Protein AF-A0A9X4R100-F1 (afdb_monomer_lite)

Secondary structure (DSSP, 8-state):
-HHHHHHHHHHHHHHHHHT-SSHHHHHHHHHHHHHHHHHHHHTTS-------------GGG-----------------------HHHHHHTTPPPSS-PPP-------TTTT--B-TTS-BTTS-S---

Sequence (129 aa):
MEKDKVIQLIEQELVAADEANNNAEFEKHIYAIHTLTSLVTGSTSQHKSYKDNTYNVSSSFQTSTIVSNGTSKPQSASKKPAVSEEEIRAMGGKTSQPAPQNSVSDTSLTANKLVTDDEIGNGDSIFDF

Structure (mmCIF, N/CA/C/O backbone):
data_AF-A0A9X4R100-F1
#
_entry.id   AF-A0A9X4R100-F1
#
loop_
_atom_site.group_PDB
_atom_site.id
_atom_site.type_symbol
_atom_site.label_atom_id
_atom_site.label_alt_id
_atom_site.label_comp_id
_atom_site.label_asym_id
_atom_site.label_entity_id
_atom_site.label_seq_id
_atom_site.pdbx_PDB_ins_code
_atom_site.Cartn_x
_atom_site.Cartn_y
_atom_site.Cartn_z
_atom_site.occupancy
_atom_site.B_iso_or_equiv
_atom_site.auth_seq_id
_atom_site.auth_comp_id
_atom_site.auth_asym_id
_atom_site.auth_atom_id
_atom_site.pdbx_PDB_model_num
ATOM 1 N N . MET A 1 1 ? -22.492 -8.610 -0.591 1.00 54.56 1 MET A N 1
ATOM 2 C CA . MET A 1 1 ? -22.175 -7.444 -1.444 1.00 54.56 1 MET A CA 1
ATOM 3 C C . MET A 1 1 ? -20.712 -7.036 -1.329 1.00 54.56 1 MET A C 1
ATOM 5 O O . MET A 1 1 ? -20.010 -7.181 -2.315 1.00 54.56 1 MET A O 1
ATOM 9 N N . GLU A 1 2 ? -20.199 -6.586 -0.177 1.00 79.19 2 GLU A N 1
ATOM 10 C CA . GLU A 1 2 ? -18.775 -6.185 -0.099 1.00 79.19 2 GLU A CA 1
ATOM 11 C C . GLU A 1 2 ? -17.796 -7.366 -0.183 1.00 79.19 2 GLU A C 1
ATOM 13 O O . GLU A 1 2 ? -16.796 -7.285 -0.889 1.00 79.19 2 GLU A O 1
ATOM 18 N N . LYS A 1 3 ? -18.115 -8.497 0.462 1.00 84.00 3 LYS A N 1
ATOM 19 C CA . LYS A 1 3 ? -17.277 -9.710 0.415 1.00 84.00 3 LYS A CA 1
ATOM 20 C C . LYS A 1 3 ? -17.144 -10.280 -0.998 1.00 84.00 3 LYS A C 1
ATOM 22 O O . LYS A 1 3 ? -16.045 -10.635 -1.397 1.00 84.00 3 LYS A O 1
ATOM 27 N N . ASP A 1 4 ? -18.237 -10.297 -1.758 1.00 87.88 4 ASP A N 1
ATOM 28 C CA . ASP A 1 4 ? -18.260 -10.815 -3.133 1.00 87.88 4 ASP A CA 1
ATOM 29 C C . ASP A 1 4 ? -17.363 -9.979 -4.057 1.00 87.88 4 ASP A C 1
ATOM 31 O O . ASP A 1 4 ? -16.653 -10.519 -4.899 1.00 87.88 4 ASP A O 1
ATOM 35 N N . LYS A 1 5 ? -17.323 -8.658 -3.841 1.00 91.38 5 LYS A N 1
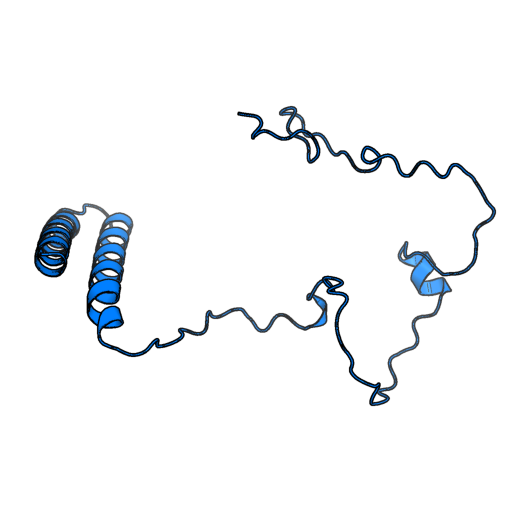ATOM 36 C CA . LYS A 1 5 ? -16.430 -7.750 -4.569 1.00 91.38 5 LYS A CA 1
ATOM 37 C C . LYS A 1 5 ? -14.958 -7.972 -4.212 1.00 91.38 5 LYS A C 1
ATOM 39 O O . LYS A 1 5 ? -14.109 -7.918 -5.093 1.00 91.38 5 LYS A O 1
ATOM 44 N N . VAL A 1 6 ? -14.642 -8.226 -2.939 1.00 90.88 6 VAL A N 1
ATOM 45 C CA . VAL A 1 6 ? -13.257 -8.530 -2.539 1.00 90.88 6 VAL A CA 1
ATOM 46 C C . VAL A 1 6 ? -12.802 -9.878 -3.096 1.00 90.88 6 VAL A C 1
ATOM 48 O O . VAL A 1 6 ? -11.665 -9.986 -3.537 1.00 90.88 6 VAL A O 1
ATOM 51 N N . ILE A 1 7 ? -13.685 -10.879 -3.137 1.00 93.00 7 ILE A N 1
ATOM 52 C CA . ILE A 1 7 ? -13.379 -12.177 -3.752 1.00 93.00 7 ILE A CA 1
ATOM 53 C C . ILE A 1 7 ? -13.027 -11.997 -5.234 1.00 93.00 7 ILE A C 1
ATOM 55 O O . ILE A 1 7 ? -11.978 -12.471 -5.652 1.00 93.00 7 ILE A O 1
ATOM 59 N N . GLN A 1 8 ? -13.820 -11.231 -5.992 1.00 95.12 8 GLN A N 1
ATOM 60 C CA . GLN A 1 8 ? -13.523 -10.938 -7.404 1.00 95.12 8 GLN A CA 1
ATOM 61 C C . GLN A 1 8 ? -12.163 -10.249 -7.597 1.00 95.12 8 GLN A C 1
ATOM 63 O O . GLN A 1 8 ? -11.426 -10.578 -8.522 1.00 95.12 8 GLN A O 1
ATOM 68 N N . LEU A 1 9 ? -11.807 -9.307 -6.717 1.00 94.75 9 LEU A N 1
ATOM 69 C CA . LEU A 1 9 ? -10.499 -8.643 -6.765 1.00 94.75 9 LEU A CA 1
ATOM 70 C C . LEU A 1 9 ? -9.349 -9.611 -6.459 1.00 94.75 9 LEU A C 1
ATOM 72 O O . LEU A 1 9 ? -8.306 -9.537 -7.097 1.00 94.75 9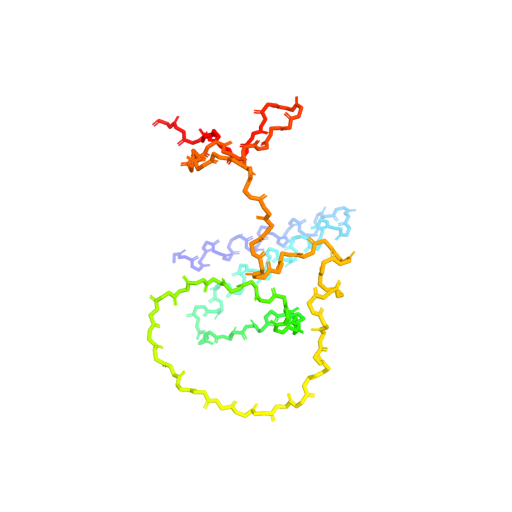 LEU A O 1
ATOM 76 N N . ILE A 1 10 ? -9.537 -10.528 -5.506 1.00 95.12 10 ILE A N 1
ATOM 77 C CA . ILE A 1 10 ? -8.540 -11.560 -5.197 1.00 95.12 10 ILE A CA 1
ATOM 78 C C . ILE A 1 10 ? -8.370 -12.516 -6.383 1.00 95.12 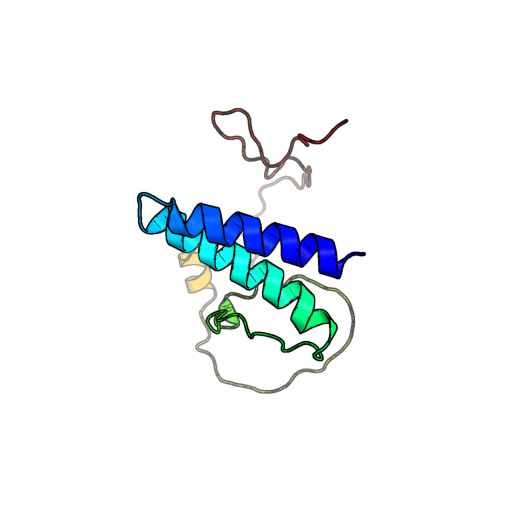10 ILE A C 1
ATOM 80 O O . ILE A 1 10 ? -7.241 -12.852 -6.721 1.00 95.12 10 ILE A O 1
ATOM 84 N N . GLU A 1 11 ? -9.456 -12.930 -7.038 1.00 95.81 11 GLU A N 1
ATOM 85 C CA . GLU A 1 11 ? -9.394 -13.772 -8.240 1.00 95.81 11 GLU A CA 1
ATOM 86 C C . GLU A 1 11 ? -8.629 -13.082 -9.374 1.00 95.81 11 GLU A C 1
ATOM 88 O O . GLU A 1 11 ? -7.757 -13.695 -9.986 1.00 95.81 11 GLU A O 1
ATOM 93 N N . GLN A 1 12 ? -8.901 -11.796 -9.612 1.00 96.75 12 GLN A N 1
ATOM 94 C CA . GLN A 1 12 ? -8.179 -11.013 -10.612 1.00 96.75 12 GLN A CA 1
ATOM 95 C C . GLN A 1 12 ? -6.680 -10.933 -10.296 1.00 96.75 12 GLN A C 1
ATOM 97 O O . GLN A 1 12 ? -5.860 -11.145 -11.187 1.00 96.75 12 GLN A O 1
ATOM 102 N N . GLU A 1 13 ? -6.314 -10.651 -9.043 1.00 95.56 13 GLU A N 1
ATOM 103 C CA . GLU A 1 13 ? -4.899 -10.553 -8.677 1.00 95.56 13 GLU A CA 1
ATOM 104 C C . GLU A 1 13 ? -4.180 -11.901 -8.673 1.00 95.56 13 GLU A C 1
ATOM 106 O O . GLU A 1 13 ? -2.978 -11.945 -8.918 1.00 95.56 13 GLU A O 1
ATOM 111 N N . LEU A 1 14 ? -4.889 -13.010 -8.450 1.00 96.62 14 LEU A N 1
ATOM 112 C CA . LEU A 1 14 ? -4.318 -14.349 -8.610 1.00 96.62 14 LEU A CA 1
ATOM 113 C C . LEU A 1 14 ? -3.959 -14.641 -10.069 1.00 96.62 14 LEU A C 1
ATOM 115 O O . LEU A 1 14 ? -2.893 -15.192 -10.322 1.00 96.62 14 LEU A O 1
ATOM 119 N N . VAL A 1 15 ? -4.813 -14.245 -11.016 1.00 97.44 15 VAL A N 1
ATOM 120 C CA . VAL A 1 15 ? -4.510 -14.367 -12.451 1.00 97.44 15 VAL A CA 1
ATOM 121 C C . VAL A 1 15 ? -3.327 -13.472 -12.825 1.00 97.44 15 VAL A C 1
ATOM 123 O O . VAL A 1 15 ? -2.391 -13.935 -13.465 1.00 97.44 15 VAL A O 1
ATOM 126 N N . ALA A 1 16 ? -3.314 -12.218 -12.363 1.00 95.88 16 ALA A N 1
ATOM 127 C CA . ALA A 1 16 ? -2.212 -11.295 -12.638 1.00 95.88 16 ALA A CA 1
ATOM 128 C C . ALA A 1 16 ? -0.874 -11.766 -12.035 1.00 95.88 16 ALA A C 1
ATOM 130 O O . ALA A 1 16 ? 0.174 -11.613 -12.659 1.00 95.88 16 ALA A O 1
ATOM 131 N N . ALA A 1 17 ? -0.901 -12.382 -10.848 1.00 94.94 17 ALA A N 1
ATOM 132 C CA . ALA A 1 17 ? 0.280 -12.991 -10.244 1.00 94.94 17 ALA A CA 1
ATOM 133 C C . ALA A 1 17 ? 0.817 -14.171 -11.072 1.00 94.94 17 ALA A C 1
ATOM 135 O O . ALA A 1 17 ? 2.031 -14.323 -11.173 1.00 94.94 17 ALA A O 1
ATOM 136 N N . ASP A 1 18 ? -0.061 -14.989 -11.660 1.00 95.00 18 ASP A N 1
ATOM 137 C CA . ASP A 1 18 ? 0.329 -16.115 -12.524 1.00 95.00 18 ASP A CA 1
ATOM 138 C C . ASP A 1 18 ? 0.946 -15.635 -13.850 1.00 95.00 18 ASP A C 1
ATOM 140 O O . ASP A 1 18 ? 1.903 -16.215 -14.356 1.00 95.00 18 ASP A O 1
ATOM 144 N N . GLU A 1 19 ? 0.450 -14.515 -14.380 1.00 95.75 19 GLU A N 1
ATOM 145 C CA . GLU A 1 19 ? 0.961 -13.879 -15.600 1.00 95.75 19 GLU A CA 1
ATOM 146 C C . GLU A 1 19 ? 2.219 -13.016 -15.374 1.00 95.75 19 GLU A C 1
ATOM 148 O O . GLU A 1 19 ? 2.819 -12.518 -16.335 1.00 95.75 19 GLU A O 1
ATOM 153 N N . ALA A 1 20 ? 2.639 -12.816 -14.121 1.00 95.56 20 ALA A N 1
ATOM 154 C CA . ALA A 1 20 ? 3.753 -11.939 -13.787 1.00 95.56 20 ALA A CA 1
ATOM 155 C C . ALA A 1 20 ? 5.077 -12.463 -14.370 1.00 95.56 20 ALA A C 1
ATOM 157 O O . ALA A 1 20 ? 5.536 -13.568 -14.086 1.00 95.56 20 ALA A O 1
ATOM 158 N N . ASN A 1 21 ? 5.752 -11.616 -15.149 1.00 94.12 21 ASN A N 1
ATOM 159 C CA . ASN A 1 21 ? 6.991 -11.989 -15.841 1.00 94.12 21 ASN A CA 1
ATOM 160 C C . ASN A 1 21 ? 8.254 -11.764 -14.995 1.00 94.12 21 ASN A C 1
ATOM 162 O O . ASN A 1 21 ? 9.355 -12.144 -15.395 1.00 94.12 21 ASN A O 1
ATOM 166 N N . ASN A 1 22 ? 8.122 -11.093 -13.847 1.00 96.12 22 ASN A N 1
ATOM 167 C CA . ASN A 1 22 ? 9.235 -10.771 -12.965 1.00 96.12 22 ASN A CA 1
ATOM 168 C C . ASN A 1 22 ? 8.851 -10.941 -11.489 1.00 96.12 22 ASN A C 1
ATOM 170 O O . ASN A 1 22 ? 7.693 -10.788 -11.102 1.00 96.12 22 ASN A O 1
ATOM 174 N N . ASN A 1 23 ? 9.855 -11.223 -10.655 1.00 95.06 23 ASN A N 1
ATOM 175 C CA . ASN A 1 23 ? 9.641 -11.511 -9.238 1.00 95.06 23 ASN A CA 1
ATOM 176 C C . ASN A 1 23 ? 9.087 -10.308 -8.451 1.00 95.06 23 ASN A C 1
ATOM 178 O O . ASN A 1 23 ? 8.303 -10.495 -7.530 1.00 95.06 23 ASN A O 1
ATOM 182 N N . ALA A 1 24 ? 9.454 -9.076 -8.815 1.00 96.50 24 ALA A N 1
ATOM 183 C CA . ALA A 1 24 ? 8.989 -7.882 -8.107 1.00 96.50 24 ALA A CA 1
ATOM 184 C C . ALA A 1 24 ? 7.488 -7.618 -8.333 1.00 96.50 24 ALA A C 1
ATOM 186 O O . ALA A 1 24 ? 6.768 -7.217 -7.422 1.00 96.50 24 ALA A O 1
ATOM 187 N N . GLU A 1 25 ? 7.006 -7.864 -9.548 1.00 94.81 25 GLU A N 1
ATOM 188 C CA . GLU A 1 25 ? 5.597 -7.772 -9.918 1.00 94.81 25 GLU A CA 1
ATOM 189 C C . GLU A 1 25 ? 4.791 -8.889 -9.256 1.00 94.81 25 GLU A C 1
ATOM 191 O O . GLU A 1 25 ? 3.780 -8.606 -8.616 1.00 94.81 25 GLU A O 1
ATOM 196 N N . PHE A 1 26 ? 5.301 -10.125 -9.272 1.00 97.38 26 PHE A N 1
ATOM 197 C CA . PHE A 1 26 ? 4.714 -11.232 -8.516 1.00 97.38 26 PHE A CA 1
ATOM 198 C C . PHE A 1 26 ? 4.566 -10.897 -7.019 1.00 97.38 26 PHE A C 1
ATOM 200 O O . PHE A 1 26 ? 3.478 -11.021 -6.459 1.00 97.38 26 PHE A O 1
ATOM 207 N N . GLU A 1 27 ? 5.625 -10.399 -6.370 1.00 97.31 27 GLU A N 1
ATOM 208 C CA . GLU A 1 27 ? 5.589 -9.991 -4.958 1.00 97.31 27 GLU A CA 1
ATOM 209 C C . GLU A 1 27 ? 4.562 -8.882 -4.695 1.00 97.31 27 GLU A C 1
ATOM 211 O O . GLU A 1 27 ? 3.850 -8.920 -3.687 1.00 97.31 27 GLU A O 1
ATOM 216 N N . LYS A 1 28 ? 4.434 -7.920 -5.618 1.00 97.44 28 LYS A N 1
ATOM 217 C CA . LYS A 1 28 ? 3.422 -6.862 -5.541 1.00 97.44 28 LYS A CA 1
ATOM 218 C C . LYS A 1 28 ? 2.003 -7.440 -5.579 1.00 97.44 28 LYS A C 1
ATOM 220 O O . LYS A 1 28 ? 1.180 -7.046 -4.750 1.00 97.44 28 LYS A O 1
ATOM 225 N N . HIS A 1 29 ? 1.722 -8.379 -6.484 1.00 97.88 29 HIS A N 1
ATOM 226 C CA . HIS A 1 29 ? 0.413 -9.035 -6.567 1.00 97.88 29 HIS A CA 1
ATOM 227 C C . HIS A 1 29 ? 0.119 -9.874 -5.313 1.00 97.88 29 HIS A C 1
ATOM 229 O O . HIS A 1 29 ? -0.958 -9.760 -4.725 1.00 97.88 29 HIS A O 1
ATOM 235 N N . ILE A 1 30 ? 1.102 -10.626 -4.806 1.00 97.38 30 ILE A N 1
ATOM 236 C CA . ILE A 1 30 ? 0.970 -11.381 -3.549 1.00 97.38 30 ILE A CA 1
ATOM 237 C C . ILE A 1 30 ? 0.683 -10.459 -2.356 1.00 97.38 30 ILE A C 1
ATOM 239 O O . ILE A 1 30 ? -0.172 -10.770 -1.521 1.00 97.38 30 ILE A O 1
ATOM 243 N N . TYR A 1 31 ? 1.344 -9.302 -2.275 1.00 97.62 31 TYR A N 1
ATOM 244 C CA . TYR A 1 31 ? 1.084 -8.315 -1.226 1.00 97.62 31 TYR A CA 1
ATOM 245 C C . TYR A 1 31 ? -0.329 -7.716 -1.319 1.00 97.62 31 TYR A C 1
ATOM 247 O O . TYR A 1 31 ? -1.001 -7.540 -0.294 1.00 97.62 31 TYR A O 1
ATOM 255 N N . ALA A 1 32 ? -0.817 -7.441 -2.532 1.00 96.44 32 ALA A N 1
ATOM 256 C CA . ALA A 1 32 ? -2.183 -6.971 -2.747 1.00 96.44 32 ALA A CA 1
ATOM 257 C C . ALA A 1 32 ? -3.209 -8.008 -2.257 1.00 96.44 32 ALA A C 1
ATOM 259 O O . ALA A 1 32 ? -4.089 -7.673 -1.459 1.00 96.44 32 ALA A O 1
ATOM 260 N N . ILE A 1 33 ? -3.035 -9.281 -2.631 1.00 95.38 33 ILE A N 1
ATOM 261 C CA . ILE A 1 33 ? -3.876 -10.398 -2.169 1.00 95.38 33 ILE A CA 1
ATOM 262 C C . ILE A 1 33 ? -3.854 -10.504 -0.640 1.00 95.38 33 ILE A C 1
ATOM 264 O O . ILE A 1 33 ? -4.909 -10.622 -0.006 1.00 95.38 33 ILE A O 1
ATOM 268 N N . HIS A 1 34 ? -2.668 -10.428 -0.030 1.00 95.00 34 HIS A N 1
ATOM 269 C CA . HIS A 1 34 ? -2.514 -10.461 1.423 1.00 95.00 34 HIS A CA 1
ATOM 270 C C . HIS A 1 34 ? -3.298 -9.331 2.106 1.00 95.00 34 HIS A C 1
ATOM 272 O O . HIS A 1 34 ? -3.991 -9.565 3.100 1.00 95.00 34 HIS A O 1
ATOM 278 N N . THR A 1 35 ? -3.237 -8.121 1.551 1.00 93.81 35 THR A N 1
ATOM 279 C CA . THR A 1 35 ? -3.923 -6.939 2.086 1.00 93.81 35 THR A CA 1
ATOM 280 C C . THR A 1 35 ? -5.440 -7.064 1.951 1.00 93.81 35 THR A C 1
ATOM 282 O O . THR A 1 35 ? -6.160 -6.884 2.934 1.00 93.81 35 THR A O 1
ATOM 285 N N . LEU A 1 36 ? -5.938 -7.452 0.771 1.00 92.00 36 LEU A N 1
ATOM 286 C CA . LEU A 1 36 ? -7.367 -7.683 0.521 1.00 92.00 36 LEU A CA 1
ATOM 287 C C . LEU A 1 36 ? -7.937 -8.757 1.457 1.00 92.00 36 LEU A C 1
ATOM 289 O O . LEU A 1 36 ? -8.985 -8.566 2.078 1.00 92.00 36 LEU A O 1
ATOM 293 N N . THR A 1 37 ? -7.203 -9.857 1.626 1.00 91.31 37 THR A N 1
ATOM 294 C CA . THR A 1 37 ? -7.577 -10.942 2.542 1.00 91.31 37 THR A CA 1
ATOM 295 C C . THR A 1 37 ? -7.578 -10.465 3.994 1.00 91.31 37 THR A C 1
ATOM 297 O O . THR A 1 37 ? -8.500 -10.784 4.751 1.00 91.31 37 THR A O 1
ATOM 300 N N . SER A 1 38 ? -6.583 -9.665 4.387 1.00 88.81 38 SER A N 1
ATOM 301 C CA . SER A 1 38 ? -6.468 -9.098 5.736 1.00 88.81 38 SER A CA 1
ATOM 302 C C . SER A 1 38 ? -7.603 -8.130 6.063 1.00 88.81 38 SER A C 1
ATOM 304 O O . SER A 1 38 ? -8.111 -8.157 7.178 1.00 88.81 38 SER A O 1
ATOM 306 N N . LEU A 1 39 ? -8.071 -7.323 5.109 1.00 87.44 39 LEU A N 1
ATOM 307 C CA . LEU A 1 39 ? -9.221 -6.431 5.313 1.00 87.44 39 LEU A CA 1
ATOM 308 C C . LEU A 1 39 ? -10.509 -7.219 5.603 1.00 87.44 39 LEU A C 1
ATOM 310 O O . LEU A 1 39 ? -11.275 -6.874 6.507 1.00 87.44 39 LEU A O 1
ATOM 314 N N . VAL A 1 40 ? -10.728 -8.325 4.888 1.00 86.56 40 VAL A N 1
ATOM 315 C CA . VAL A 1 40 ? -11.920 -9.171 5.066 1.00 86.56 40 VAL A CA 1
ATOM 316 C C . VAL A 1 40 ? -11.847 -10.002 6.348 1.00 86.56 40 VAL A C 1
ATOM 318 O O . VAL A 1 40 ? -12.846 -10.124 7.059 1.00 86.56 40 VAL A O 1
ATOM 321 N N . THR A 1 41 ? -10.679 -10.561 6.672 1.00 81.75 41 THR A N 1
ATOM 322 C CA . THR A 1 41 ? -10.484 -11.392 7.877 1.00 81.75 41 THR A CA 1
ATOM 323 C C . THR A 1 41 ? -10.324 -10.556 9.150 1.00 81.75 41 THR A C 1
ATOM 325 O O . THR A 1 41 ? -10.896 -10.901 10.187 1.00 81.75 41 THR A O 1
ATOM 328 N N . GLY A 1 42 ? -9.646 -9.410 9.077 1.00 65.00 42 GLY A N 1
ATOM 329 C CA . GLY A 1 42 ? -9.493 -8.440 10.166 1.00 65.00 42 GLY A CA 1
ATOM 330 C C . GLY A 1 42 ? -10.812 -7.805 10.605 1.00 65.00 42 GLY A C 1
ATOM 331 O O . GLY A 1 42 ? -10.987 -7.510 11.782 1.00 65.00 42 GLY A O 1
ATOM 332 N N . SER A 1 43 ? -11.804 -7.728 9.713 1.00 56.84 43 SER A N 1
ATOM 333 C CA . SER A 1 43 ? -13.175 -7.328 10.070 1.00 56.84 43 SER A CA 1
ATOM 334 C C . SER A 1 43 ? -13.880 -8.323 11.014 1.00 56.84 43 SER A C 1
ATOM 336 O O . SER A 1 43 ? -14.893 -7.988 11.620 1.00 56.84 43 SER A O 1
ATOM 338 N N . THR A 1 44 ? -13.363 -9.552 11.156 1.00 54.53 44 THR A N 1
ATOM 339 C CA . THR A 1 44 ? -13.918 -10.594 12.048 1.00 54.53 44 THR A CA 1
ATOM 340 C C . THR A 1 44 ? -13.051 -10.901 13.269 1.00 54.53 44 THR A C 1
ATOM 342 O O . THR A 1 44 ? -13.515 -11.567 14.191 1.00 54.53 44 THR A O 1
ATOM 345 N N . SER A 1 45 ? -11.811 -10.411 13.313 1.00 52.16 45 SER A N 1
ATOM 346 C CA . SER A 1 45 ? -10.875 -10.669 14.407 1.00 52.16 45 SER A CA 1
ATOM 347 C C . SER A 1 45 ? -10.402 -9.356 15.012 1.00 52.16 45 SER A C 1
ATOM 349 O O . SER A 1 45 ? -9.701 -8.588 14.364 1.00 52.16 45 SER A O 1
ATOM 351 N N . GLN A 1 46 ? -10.786 -9.141 16.272 1.00 55.62 46 GLN A N 1
ATOM 352 C CA . GLN A 1 46 ? -10.297 -8.095 17.171 1.00 55.62 46 GLN A CA 1
ATOM 353 C C . GLN A 1 46 ? -8.852 -7.691 16.844 1.00 55.62 46 GLN A C 1
ATOM 355 O O . GLN A 1 46 ? -7.960 -8.541 16.870 1.00 55.62 46 GLN A O 1
ATOM 360 N N . HIS A 1 47 ? -8.663 -6.405 16.529 1.00 46.06 47 HIS A N 1
ATOM 361 C CA . HIS A 1 47 ? -7.400 -5.727 16.230 1.00 46.06 47 HIS A CA 1
ATOM 362 C C . HIS A 1 47 ? -6.169 -6.437 16.818 1.00 46.06 47 HIS A C 1
ATOM 364 O O . HIS A 1 47 ? -5.798 -6.219 17.974 1.00 46.06 47 HIS A O 1
ATOM 370 N N . LYS A 1 48 ? -5.472 -7.243 16.010 1.00 56.41 48 LYS A N 1
ATOM 371 C CA . LYS A 1 48 ? -4.081 -7.566 16.318 1.00 56.41 48 LYS A CA 1
ATOM 372 C C . LYS A 1 48 ? -3.255 -6.357 15.912 1.00 56.41 48 LYS A C 1
ATOM 374 O O . LYS A 1 48 ? -2.951 -6.169 14.742 1.00 56.41 48 LYS A O 1
ATOM 379 N N . SER A 1 49 ? -2.947 -5.516 16.897 1.00 53.75 49 SER A N 1
ATOM 380 C CA . SER A 1 49 ? -1.925 -4.482 16.773 1.00 53.75 49 SER A CA 1
ATOM 381 C C . SER A 1 49 ? -0.621 -5.175 16.393 1.00 53.75 49 SER A C 1
ATOM 383 O O . SER A 1 49 ? 0.053 -5.757 17.245 1.00 53.75 49 SER A O 1
ATOM 385 N N . TYR A 1 50 ? -0.271 -5.142 15.112 1.00 54.00 50 TYR A N 1
ATOM 386 C CA . TYR A 1 50 ? 1.096 -5.405 14.708 1.00 54.00 50 TYR A CA 1
ATOM 387 C C . TYR A 1 50 ? 1.926 -4.280 15.316 1.00 54.00 50 TYR A C 1
ATOM 389 O O . TYR A 1 50 ? 1.662 -3.102 15.085 1.00 54.00 50 TYR A O 1
ATOM 397 N N . LYS A 1 51 ? 2.853 -4.639 16.20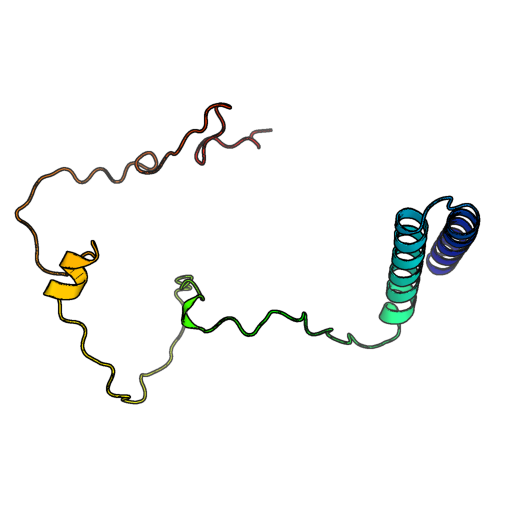7 1.00 57.62 51 LYS A N 1
ATOM 398 C CA . LYS A 1 51 ? 3.893 -3.702 16.608 1.00 57.62 51 LYS A CA 1
ATOM 399 C C . LYS A 1 51 ? 4.719 -3.469 15.356 1.00 57.62 51 LYS A C 1
ATOM 401 O O . LYS A 1 51 ? 5.389 -4.398 14.907 1.00 57.62 51 LYS A O 1
ATOM 406 N N . ASP A 1 52 ? 4.649 -2.266 14.801 1.00 55.12 52 ASP A N 1
ATOM 407 C CA . ASP A 1 52 ? 5.703 -1.818 13.907 1.00 55.12 52 ASP A CA 1
ATOM 408 C C . ASP A 1 52 ? 7.027 -2.082 14.620 1.00 55.12 52 ASP A C 1
ATOM 410 O O . ASP A 1 52 ? 7.182 -1.777 15.809 1.00 55.12 52 ASP A O 1
ATOM 414 N N . ASN A 1 53 ? 7.988 -2.664 13.906 1.00 54.59 53 ASN A N 1
ATOM 415 C CA . ASN A 1 53 ? 9.380 -2.672 14.341 1.00 54.59 53 ASN A CA 1
ATOM 416 C C . ASN A 1 53 ? 9.933 -1.246 14.222 1.00 54.59 53 ASN A C 1
ATOM 418 O O . ASN A 1 53 ? 10.941 -1.004 13.561 1.00 54.59 53 ASN A O 1
ATOM 422 N N . THR A 1 54 ? 9.272 -0.277 14.859 1.00 54.03 54 THR A N 1
ATOM 423 C CA . THR A 1 54 ? 9.910 0.961 15.250 1.00 54.03 54 THR A CA 1
ATOM 424 C C . THR A 1 54 ? 11.017 0.510 16.184 1.00 54.03 54 THR A C 1
ATOM 426 O O . THR A 1 54 ? 10.771 0.118 17.328 1.00 54.03 54 THR A O 1
ATOM 429 N N . TYR A 1 55 ? 12.242 0.457 15.658 1.00 58.97 55 TYR A N 1
ATOM 430 C CA . TYR A 1 55 ? 13.446 0.374 16.468 1.00 58.97 55 TYR A CA 1
ATOM 431 C C . TYR A 1 55 ? 13.221 1.273 17.675 1.00 58.97 55 TYR A C 1
ATOM 433 O O . TYR A 1 55 ? 12.723 2.386 17.510 1.00 58.97 55 TYR A O 1
ATOM 441 N N . ASN A 1 56 ? 13.482 0.764 18.877 1.00 57.59 56 ASN A N 1
ATOM 442 C CA . ASN A 1 56 ? 13.314 1.522 20.107 1.00 57.59 56 ASN A CA 1
ATOM 443 C C . ASN A 1 56 ? 14.304 2.693 20.061 1.00 57.59 56 ASN A C 1
ATOM 445 O O . ASN A 1 56 ? 15.443 2.577 20.510 1.00 57.59 56 ASN A O 1
ATOM 449 N N . VAL A 1 57 ? 13.913 3.776 19.390 1.00 60.06 57 VAL A N 1
ATOM 450 C CA . VAL A 1 57 ? 14.734 4.959 19.224 1.00 60.06 57 VAL A CA 1
ATOM 451 C C . VAL A 1 57 ? 14.826 5.543 20.619 1.00 60.06 57 VAL A C 1
ATOM 453 O O . VAL A 1 57 ? 13.801 5.865 21.226 1.00 60.06 57 VAL A O 1
ATOM 456 N N . SER A 1 58 ? 16.050 5.603 21.151 1.00 60.91 58 SER A N 1
ATOM 457 C CA . SER A 1 58 ? 16.320 6.176 22.465 1.00 60.91 58 SER A CA 1
ATOM 458 C C . SER A 1 58 ? 15.520 7.460 22.640 1.00 60.91 58 SER A C 1
ATOM 460 O O . SER A 1 58 ? 15.465 8.298 21.737 1.00 60.91 58 SER A O 1
ATOM 462 N N . SER A 1 59 ? 14.938 7.639 23.823 1.00 61.88 59 SER A N 1
ATOM 463 C CA . SER A 1 59 ? 14.174 8.834 24.201 1.00 61.88 59 SER A CA 1
ATOM 464 C C . SER A 1 59 ? 14.940 10.152 24.006 1.00 61.88 59 SER A C 1
ATOM 466 O O . SER A 1 59 ? 14.342 11.219 24.047 1.00 61.88 59 SER A O 1
ATOM 468 N N . SER A 1 60 ? 16.245 10.088 23.727 1.00 62.44 60 SER A N 1
ATOM 469 C CA . SER A 1 60 ? 17.083 11.195 23.269 1.00 62.44 60 SER A CA 1
ATOM 470 C C . SER A 1 60 ? 16.695 11.795 21.911 1.00 62.44 60 SER A C 1
ATOM 472 O O . SER A 1 60 ? 17.085 12.925 21.647 1.00 62.44 60 SER A O 1
ATOM 474 N N . PHE A 1 61 ? 15.963 11.077 21.052 1.00 60.34 61 PHE A N 1
ATOM 475 C CA . PHE A 1 61 ? 15.505 11.578 19.743 1.00 60.34 61 PHE A CA 1
ATOM 476 C C . PHE A 1 61 ? 14.027 11.986 19.732 1.00 60.34 61 PHE A C 1
ATOM 478 O O . PHE A 1 61 ? 13.515 12.422 18.704 1.00 60.34 61 PHE A O 1
ATOM 485 N N . GLN A 1 62 ? 13.328 11.854 20.861 1.00 60.38 62 GLN A N 1
ATOM 486 C CA . GLN A 1 62 ? 11.970 12.368 20.991 1.00 60.38 62 GLN A CA 1
ATOM 487 C C . GLN A 1 62 ? 12.062 13.890 21.111 1.00 60.38 62 GLN A C 1
ATOM 489 O O . GLN A 1 62 ? 12.343 14.430 22.181 1.00 60.38 62 GLN A O 1
ATOM 494 N N . THR A 1 63 ? 11.871 14.593 19.995 1.00 51.12 63 THR A N 1
ATOM 495 C CA . THR A 1 63 ? 11.668 16.040 19.999 1.00 51.12 63 THR A CA 1
ATOM 496 C C . THR A 1 63 ? 10.487 16.335 20.913 1.00 51.12 63 THR A C 1
ATOM 498 O O . THR A 1 63 ? 9.378 15.860 20.676 1.00 51.12 63 THR A O 1
ATOM 501 N N . SER A 1 64 ? 10.730 17.092 21.980 1.00 51.72 64 SER A N 1
ATOM 502 C CA . SER A 1 64 ? 9.703 17.546 22.908 1.00 51.72 64 SER A CA 1
ATOM 503 C C . SER A 1 64 ? 8.700 18.413 22.155 1.00 51.72 64 SER A C 1
ATOM 505 O O . SER A 1 64 ? 8.890 19.621 22.012 1.00 51.72 64 SER A O 1
ATOM 507 N N . THR A 1 65 ? 7.626 17.805 21.660 1.00 43.78 65 THR A N 1
ATOM 508 C CA . THR A 1 65 ? 6.413 18.541 21.339 1.00 43.78 65 THR A CA 1
ATOM 509 C C . THR A 1 65 ? 5.941 19.114 22.666 1.00 43.78 65 THR A C 1
ATOM 511 O O . THR A 1 65 ? 5.594 18.375 23.587 1.00 43.78 65 THR A O 1
ATOM 514 N N . ILE A 1 66 ? 6.029 20.434 22.809 1.00 48.78 66 ILE A N 1
ATOM 515 C CA . ILE A 1 66 ? 5.483 21.161 23.950 1.00 48.78 66 ILE A CA 1
ATOM 516 C C . ILE A 1 66 ? 3.963 21.037 23.832 1.00 48.78 66 ILE A C 1
ATOM 518 O O . ILE A 1 66 ? 3.291 21.888 23.263 1.00 48.78 66 ILE A O 1
ATOM 522 N N . VAL A 1 67 ? 3.425 19.923 24.324 1.00 41.91 67 VAL A N 1
ATOM 523 C CA . VAL A 1 67 ? 2.007 19.784 24.621 1.00 41.91 67 VAL A CA 1
ATOM 524 C C . VAL A 1 67 ? 1.860 20.306 26.039 1.00 41.91 67 VAL A C 1
ATOM 526 O O . VAL A 1 67 ? 2.085 19.608 27.027 1.00 41.91 67 VAL A O 1
ATOM 529 N N . SER A 1 68 ? 1.575 21.599 26.145 1.00 46.31 68 SER A N 1
ATOM 530 C CA . SER A 1 68 ? 1.104 22.200 27.381 1.00 46.31 68 SER A CA 1
ATOM 531 C C . SER A 1 68 ? -0.233 21.557 27.737 1.00 46.31 68 SER A C 1
ATOM 533 O O . SER A 1 68 ? -1.258 21.955 27.196 1.00 46.31 68 SER A O 1
ATOM 535 N N . ASN A 1 69 ? -0.208 20.530 28.587 1.00 39.66 69 ASN A N 1
ATOM 536 C CA . ASN A 1 69 ? -1.285 20.200 29.517 1.00 39.66 69 ASN A CA 1
ATOM 537 C C . ASN A 1 69 ? -0.863 19.078 30.478 1.00 39.66 69 ASN A C 1
ATOM 539 O O . ASN A 1 69 ? -0.577 17.963 30.060 1.00 39.66 69 ASN A O 1
ATOM 543 N N . GLY A 1 70 ? -0.937 19.370 31.779 1.00 35.44 70 GLY A N 1
ATOM 544 C CA . GLY A 1 70 ? -1.219 18.357 32.800 1.00 35.44 70 GLY A CA 1
ATOM 545 C C . GLY A 1 70 ? -0.024 17.657 33.450 1.00 35.44 70 GLY A C 1
ATOM 546 O O . GLY A 1 70 ? 0.396 16.592 33.030 1.00 35.44 70 GLY A O 1
ATOM 547 N N . THR A 1 71 ? 0.428 18.224 34.572 1.00 42.41 71 THR A N 1
ATOM 548 C CA . THR A 1 71 ? 0.794 17.510 35.814 1.00 42.41 71 THR A CA 1
ATOM 549 C C . THR A 1 71 ? 1.590 16.194 35.731 1.00 42.41 71 THR A C 1
ATOM 551 O O . THR A 1 71 ? 1.002 15.126 35.598 1.00 42.41 71 THR A O 1
ATOM 554 N N . SER A 1 72 ? 2.872 16.234 36.113 1.00 38.53 72 SER A N 1
ATOM 555 C CA . SER A 1 72 ? 3.420 15.269 37.086 1.00 38.53 72 SER A CA 1
ATOM 556 C C . SER A 1 72 ? 4.766 15.726 37.658 1.00 38.53 72 SER A C 1
ATOM 558 O O . SER A 1 72 ? 5.639 16.211 36.947 1.00 38.53 72 SER A O 1
ATOM 560 N N . LYS A 1 73 ? 4.876 15.579 38.980 1.00 40.62 73 LYS A N 1
ATOM 561 C CA . LYS A 1 73 ? 5.984 15.930 39.881 1.00 40.62 73 LYS A CA 1
ATOM 562 C C . LYS A 1 73 ? 7.334 15.264 39.534 1.00 40.62 73 LYS A C 1
ATOM 564 O O . LYS A 1 73 ? 7.360 14.276 38.806 1.00 40.62 73 LYS A O 1
ATOM 569 N N . PRO A 1 74 ? 8.445 15.773 40.108 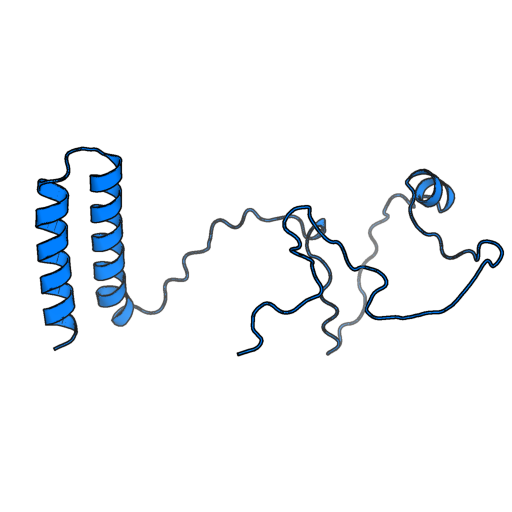1.00 52.41 74 PRO A N 1
ATOM 570 C CA . PRO A 1 74 ? 9.804 15.384 39.759 1.00 52.41 74 PRO A CA 1
ATOM 571 C C . PRO A 1 74 ? 10.214 14.110 40.499 1.00 52.41 74 PRO A C 1
ATOM 573 O O . PRO A 1 74 ? 9.927 13.976 41.690 1.00 52.41 74 PRO A O 1
ATOM 576 N N . GLN A 1 75 ? 10.957 13.211 39.851 1.00 37.53 75 GLN A N 1
ATOM 577 C CA . GLN A 1 75 ? 11.732 12.244 40.619 1.00 37.53 75 GLN A CA 1
ATOM 578 C C . GLN A 1 75 ? 13.016 11.770 39.943 1.00 37.53 75 GLN A C 1
ATOM 580 O O . GLN A 1 75 ? 13.041 11.346 38.793 1.00 37.53 75 GLN A O 1
ATOM 585 N N . SER A 1 76 ? 14.028 11.761 40.808 1.00 35.91 76 SER A N 1
ATOM 586 C CA . SER A 1 76 ? 15.198 10.892 40.848 1.00 35.91 76 SER A CA 1
ATOM 587 C C . SER A 1 76 ? 16.447 11.315 40.081 1.00 35.91 76 SER A C 1
ATOM 589 O O . SER A 1 76 ? 16.632 11.102 38.889 1.00 35.91 76 SER A O 1
ATOM 591 N N . ALA A 1 77 ? 17.358 11.838 40.902 1.00 50.75 77 ALA A N 1
ATOM 592 C CA . ALA A 1 77 ? 18.793 11.906 40.734 1.00 50.75 77 ALA A CA 1
ATOM 593 C C . ALA A 1 77 ? 19.403 10.677 40.036 1.00 50.75 77 ALA A C 1
ATOM 595 O O . ALA A 1 77 ? 19.446 9.576 40.579 1.00 50.75 77 ALA A O 1
ATOM 596 N N . SER A 1 78 ? 20.022 10.934 38.893 1.00 42.97 78 SER A N 1
ATOM 597 C CA . SER A 1 78 ? 21.181 10.192 38.411 1.00 42.97 78 SER A CA 1
ATOM 598 C C . SER A 1 78 ? 22.244 11.236 38.085 1.00 42.97 78 SER A C 1
ATOM 600 O O . SER A 1 78 ? 21.989 12.119 37.264 1.00 42.97 78 SER A O 1
ATOM 602 N N . LYS A 1 79 ? 23.398 11.183 38.763 1.00 54.28 79 LYS A N 1
ATOM 603 C CA . LYS A 1 79 ? 24.546 12.065 38.510 1.00 54.28 79 LYS A CA 1
ATOM 604 C C . LYS A 1 79 ? 24.943 11.948 37.032 1.00 54.28 79 LYS A C 1
ATOM 606 O O . LYS A 1 79 ? 25.575 10.970 36.648 1.00 54.28 79 LYS A O 1
ATOM 611 N N . LYS A 1 80 ? 24.535 12.910 36.205 1.00 56.84 80 LYS A N 1
ATOM 612 C CA . LYS A 1 80 ? 25.067 13.083 34.849 1.00 56.84 80 LYS A CA 1
ATOM 613 C C . LYS A 1 80 ? 26.411 13.818 34.948 1.00 56.84 80 LYS A C 1
ATOM 615 O O . LYS A 1 80 ? 26.573 14.606 35.884 1.00 56.84 80 LYS A O 1
ATOM 620 N N . PRO A 1 81 ? 27.364 13.591 34.025 1.00 54.22 81 PRO A N 1
ATOM 621 C CA . PRO A 1 81 ? 28.508 14.483 33.891 1.00 54.22 81 PRO A CA 1
ATOM 622 C C . PRO A 1 81 ? 27.955 15.883 33.615 1.00 54.22 81 PRO A C 1
ATOM 624 O O . PRO A 1 81 ? 27.184 16.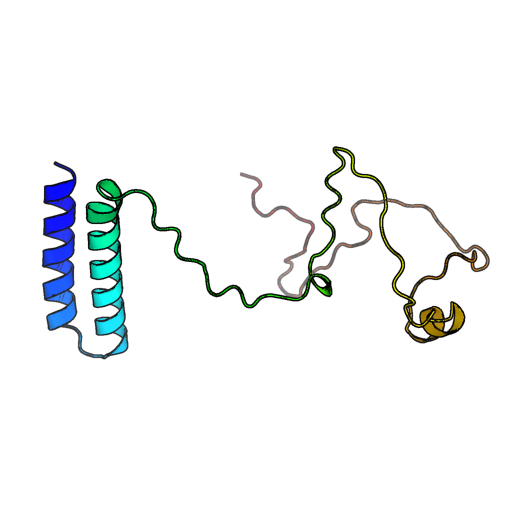080 32.675 1.00 54.22 81 PRO A O 1
ATOM 627 N N . ALA A 1 82 ? 28.248 16.827 34.505 1.00 66.69 82 ALA A N 1
ATOM 628 C CA . ALA A 1 82 ? 27.855 18.211 34.316 1.00 66.69 82 ALA A CA 1
ATOM 629 C C . ALA A 1 82 ? 28.735 18.778 33.197 1.00 66.69 82 ALA A C 1
ATOM 631 O O . ALA A 1 82 ? 29.891 19.114 33.432 1.00 66.69 82 ALA A O 1
ATOM 632 N N . VAL A 1 83 ? 28.202 18.798 31.976 1.00 71.56 83 VAL A N 1
ATOM 633 C CA . VAL A 1 83 ? 28.809 19.498 30.839 1.00 71.56 83 VAL A CA 1
ATOM 634 C C . VAL A 1 83 ? 28.921 20.969 31.232 1.00 71.56 83 VAL A C 1
ATOM 636 O O . VAL A 1 83 ? 27.929 21.573 31.651 1.00 71.56 83 VAL A O 1
ATOM 639 N N . SER A 1 84 ? 30.132 21.520 31.166 1.00 81.06 84 SER A N 1
ATOM 640 C CA . SER A 1 84 ? 30.375 22.911 31.556 1.00 81.06 84 SER A CA 1
ATOM 641 C C . SER A 1 84 ? 29.729 23.858 30.549 1.00 81.06 84 SER A C 1
ATOM 643 O O . SER A 1 84 ? 29.675 23.569 29.355 1.00 81.06 84 SER A O 1
ATOM 645 N N . GLU A 1 85 ? 29.276 25.025 31.000 1.00 80.62 85 GLU A N 1
ATOM 646 C CA . GLU A 1 85 ? 28.716 26.046 30.107 1.00 80.62 85 GLU A CA 1
ATOM 647 C C . GLU A 1 85 ? 29.704 26.440 29.000 1.00 80.62 85 GLU A C 1
ATOM 649 O O . GLU A 1 85 ? 29.309 26.665 27.859 1.00 80.62 85 GLU A O 1
ATOM 654 N N . GLU A 1 86 ? 31.000 26.441 29.305 1.00 79.19 86 GLU A N 1
ATOM 655 C CA . GLU A 1 86 ? 32.042 26.720 28.317 1.00 79.19 86 GLU A CA 1
ATOM 656 C C . GLU A 1 86 ? 32.123 25.637 27.229 1.00 79.19 86 GLU A C 1
ATOM 658 O O . GLU A 1 86 ? 32.277 25.938 26.048 1.00 79.19 86 GLU A O 1
ATOM 663 N N . GLU A 1 87 ? 31.934 24.371 27.603 1.00 80.62 87 GLU A N 1
ATOM 664 C CA . GLU A 1 87 ? 31.892 23.252 26.658 1.00 80.62 87 GLU A CA 1
ATOM 665 C C . GLU A 1 87 ? 30.679 23.372 25.723 1.00 80.62 87 GLU A C 1
ATOM 667 O O . GLU A 1 87 ? 30.788 23.155 24.516 1.00 80.62 87 GLU A O 1
ATOM 672 N N . ILE A 1 88 ? 29.536 23.826 26.250 1.00 80.06 88 ILE A N 1
ATOM 673 C CA . ILE A 1 88 ? 28.331 24.105 25.456 1.00 80.06 88 ILE A CA 1
ATOM 674 C C . ILE A 1 88 ? 28.599 25.222 24.438 1.00 80.06 88 ILE A C 1
ATOM 676 O O . ILE A 1 88 ? 28.174 25.099 23.288 1.00 80.06 88 ILE A O 1
ATOM 680 N N . ARG A 1 89 ? 29.336 26.278 24.814 1.00 83.62 89 ARG A N 1
ATOM 681 C CA . ARG A 1 89 ? 29.729 27.353 23.882 1.00 83.62 89 ARG A CA 1
ATOM 682 C C . ARG A 1 89 ? 30.670 26.854 22.794 1.00 83.62 89 ARG A C 1
ATOM 684 O O . ARG A 1 89 ? 30.461 27.187 21.630 1.00 83.62 89 ARG A O 1
ATOM 691 N N . ALA A 1 90 ? 31.665 26.042 23.151 1.00 80.75 90 ALA A N 1
ATOM 692 C CA . ALA A 1 90 ? 32.625 25.483 22.199 1.00 80.75 90 ALA A CA 1
ATOM 693 C C . ALA A 1 90 ? 31.955 24.581 21.146 1.00 80.75 90 ALA A C 1
ATOM 695 O O . ALA A 1 90 ? 32.401 24.521 20.004 1.00 80.75 90 ALA A O 1
ATOM 696 N N . MET A 1 91 ? 30.840 23.940 21.503 1.00 82.88 91 MET A N 1
ATOM 697 C CA . MET A 1 91 ? 30.008 23.162 20.579 1.00 82.88 91 MET A CA 1
ATOM 698 C C . MET A 1 91 ? 28.989 24.009 19.790 1.00 82.88 91 MET A C 1
ATOM 700 O O . MET A 1 91 ? 28.146 23.458 19.086 1.00 82.88 91 MET A O 1
ATOM 704 N N . GLY A 1 92 ? 29.027 25.342 19.904 1.00 79.50 92 GLY A N 1
ATOM 705 C CA . GLY A 1 92 ? 28.094 26.254 19.230 1.00 79.50 92 GLY A CA 1
ATOM 706 C C . GLY A 1 92 ? 26.708 26.348 19.884 1.00 79.50 92 GLY A C 1
ATOM 707 O O . GLY A 1 92 ? 25.800 26.970 19.326 1.00 79.50 92 GLY A O 1
ATOM 708 N N . GLY A 1 93 ? 26.531 25.754 21.066 1.00 80.56 93 GLY A N 1
ATOM 709 C CA . GLY A 1 93 ? 25.307 25.828 21.857 1.00 80.56 93 GLY A CA 1
ATOM 710 C C . GLY A 1 93 ? 25.112 27.198 22.510 1.00 80.56 93 GLY A C 1
ATOM 711 O O . GLY A 1 93 ? 26.056 27.939 22.785 1.00 80.56 93 GLY A O 1
ATOM 712 N N . LYS A 1 94 ? 23.854 27.561 22.768 1.00 78.00 94 LYS A N 1
ATOM 713 C CA . LYS A 1 94 ? 23.502 28.821 23.436 1.00 78.00 94 LYS A CA 1
ATOM 714 C C . LYS A 1 94 ? 23.529 28.621 24.954 1.00 78.00 94 LYS A C 1
ATOM 716 O O . LYS A 1 94 ? 22.802 27.781 25.472 1.00 78.00 94 LYS A O 1
ATOM 721 N N . THR A 1 95 ? 24.343 29.397 25.668 1.00 75.00 95 THR A N 1
ATOM 722 C CA . THR A 1 95 ? 24.346 29.438 27.144 1.00 75.00 95 THR A CA 1
ATOM 723 C C . THR A 1 95 ? 23.550 30.627 27.663 1.00 75.00 95 THR A C 1
ATOM 725 O O . THR A 1 95 ? 23.562 31.678 27.031 1.00 75.00 95 THR A O 1
ATOM 728 N N . SER A 1 96 ? 22.944 30.503 28.844 1.00 68.25 96 SER A N 1
ATOM 729 C CA . SER A 1 96 ? 22.055 31.506 29.456 1.00 68.25 96 SER A CA 1
ATOM 730 C C . SER A 1 96 ? 22.724 32.809 29.918 1.00 68.25 96 SER A C 1
ATOM 732 O O . SER A 1 96 ? 22.042 33.670 30.472 1.00 68.25 96 SER A O 1
ATOM 734 N N . GLN A 1 97 ? 24.032 32.993 29.716 1.00 56.50 97 GLN A N 1
ATOM 735 C CA . GLN A 1 97 ? 24.635 34.308 29.916 1.00 56.50 97 GLN A CA 1
ATOM 736 C C . GLN A 1 97 ? 24.302 35.235 28.741 1.00 56.50 97 GLN A C 1
ATOM 738 O O . GLN A 1 97 ? 24.492 34.843 27.586 1.00 56.50 97 GLN A O 1
ATOM 743 N N . PRO A 1 98 ? 23.868 36.476 29.010 1.00 51.03 98 PRO A N 1
ATOM 744 C CA . PRO A 1 98 ? 23.682 37.461 27.962 1.00 51.03 98 PRO A CA 1
ATOM 745 C C . PRO A 1 98 ? 25.052 37.817 27.373 1.00 51.03 98 PRO A C 1
ATOM 747 O O . PRO A 1 98 ? 25.877 38.458 28.023 1.00 51.03 98 PRO A O 1
ATOM 750 N N . ALA A 1 99 ? 25.299 37.397 26.131 1.00 52.84 99 ALA A N 1
ATOM 751 C CA . ALA A 1 99 ? 26.291 38.057 25.292 1.00 52.84 99 ALA A CA 1
ATOM 752 C C . ALA A 1 99 ? 25.889 39.539 25.147 1.00 52.84 99 ALA A C 1
ATOM 754 O O . ALA A 1 99 ? 24.688 39.839 25.150 1.00 52.84 99 ALA A O 1
ATOM 755 N N . PRO A 1 100 ? 26.852 40.475 25.055 1.00 48.34 100 PRO A N 1
ATOM 756 C CA . PRO A 1 100 ? 26.532 41.886 24.929 1.00 48.34 100 PRO A CA 1
ATOM 757 C C . PRO A 1 100 ? 25.642 42.100 23.703 1.00 48.34 100 PRO A C 1
ATOM 759 O O . PRO A 1 100 ? 25.888 41.574 22.618 1.00 48.34 100 PRO A O 1
ATOM 762 N N . GLN A 1 101 ? 24.563 42.827 23.959 1.00 51.56 101 GLN A N 1
ATOM 763 C CA . GLN A 1 101 ? 23.462 43.125 23.064 1.00 51.56 101 GLN A CA 1
ATOM 764 C C . GLN A 1 101 ? 23.944 43.627 21.699 1.00 51.56 101 GLN A C 1
ATOM 766 O O . GLN A 1 101 ? 24.628 44.640 21.608 1.00 51.56 101 GLN A O 1
ATOM 771 N N . ASN A 1 102 ? 23.503 42.939 20.652 1.00 40.44 102 ASN A N 1
ATOM 772 C CA . ASN A 1 102 ? 23.241 43.461 19.314 1.00 40.44 102 ASN A CA 1
ATOM 773 C C . ASN A 1 102 ? 22.332 42.419 18.654 1.00 40.44 102 ASN A C 1
ATOM 775 O O . ASN A 1 102 ? 22.687 41.249 18.624 1.00 40.44 102 ASN A O 1
ATOM 779 N N . SER A 1 103 ? 21.167 42.690 18.104 1.00 40.16 103 SER A N 1
ATOM 780 C CA . SER A 1 103 ? 20.263 43.829 18.066 1.00 40.16 103 SER A CA 1
ATOM 781 C C . SER A 1 103 ? 19.020 43.274 17.349 1.00 40.16 103 SER A C 1
ATOM 783 O O . SER A 1 103 ? 19.116 42.328 16.570 1.00 40.16 103 SER A O 1
ATOM 785 N N . VAL A 1 104 ? 17.876 43.907 17.592 1.00 44.50 104 VAL A N 1
ATOM 786 C CA . VAL A 1 104 ? 16.625 43.779 16.829 1.00 44.50 104 VAL A CA 1
ATOM 787 C C . VAL A 1 104 ? 15.790 42.517 17.082 1.00 44.50 104 VAL A C 1
ATOM 789 O O . VAL A 1 104 ? 15.904 41.474 16.445 1.00 44.50 104 VAL A O 1
ATOM 792 N N . SER A 1 105 ? 14.863 42.686 18.021 1.00 50.47 105 SER A N 1
ATOM 793 C CA . SER A 1 105 ? 13.613 41.946 18.106 1.00 50.47 105 SER A CA 1
ATOM 794 C C . SER A 1 105 ? 12.752 42.255 16.876 1.00 50.47 105 SER A C 1
ATOM 796 O O . SER A 1 105 ? 12.005 43.224 16.889 1.00 50.47 105 SER A O 1
ATOM 798 N N . ASP A 1 106 ? 12.835 41.426 15.842 1.00 45.44 106 ASP A N 1
ATOM 799 C CA . ASP A 1 106 ? 11.800 41.320 14.814 1.00 45.44 106 ASP A CA 1
ATOM 800 C C . ASP A 1 106 ? 11.398 39.851 14.716 1.00 45.44 106 ASP A C 1
ATOM 802 O O . ASP A 1 106 ? 11.970 39.059 13.967 1.00 45.44 106 ASP A O 1
ATOM 806 N N . THR A 1 107 ? 10.394 39.462 15.503 1.00 50.97 107 THR A N 1
ATOM 807 C CA . THR A 1 107 ? 9.688 38.188 15.323 1.00 50.97 107 THR A CA 1
ATOM 808 C C . THR A 1 107 ? 8.799 38.305 14.081 1.00 50.97 107 THR A C 1
ATOM 810 O O . THR A 1 107 ? 7.574 38.278 14.161 1.00 50.97 107 THR A O 1
ATOM 813 N N . SER A 1 108 ? 9.415 38.500 12.917 1.00 52.88 108 SER A N 1
ATOM 814 C CA . SER A 1 108 ? 8.752 38.353 11.631 1.00 52.88 108 SER A CA 1
ATOM 815 C C . SER A 1 108 ? 8.682 36.862 11.312 1.00 52.88 108 SER A C 1
ATOM 817 O O . SER A 1 108 ? 9.699 36.167 11.343 1.00 52.88 108 SER A O 1
ATOM 819 N N . LEU A 1 109 ? 7.495 36.366 10.948 1.00 57.62 109 LEU A N 1
ATOM 820 C CA . LEU A 1 109 ? 7.253 34.999 10.452 1.00 57.62 109 LEU A CA 1
ATOM 821 C C . LEU A 1 109 ? 8.097 34.642 9.204 1.00 57.62 109 LEU A C 1
ATOM 823 O O . LEU A 1 109 ? 8.032 33.523 8.705 1.00 57.62 109 LEU A O 1
ATOM 827 N N . THR A 1 110 ? 8.902 35.580 8.701 1.00 59.66 110 THR A N 1
ATOM 828 C CA . THR A 1 110 ? 9.831 35.417 7.580 1.00 59.66 110 THR A CA 1
ATOM 829 C C . THR A 1 110 ? 11.263 35.062 7.992 1.00 59.66 110 THR A C 1
ATOM 831 O O . THR A 1 110 ? 12.060 34.730 7.120 1.00 59.66 110 THR A O 1
ATOM 834 N N . ALA A 1 111 ? 11.619 35.119 9.283 1.00 64.31 111 ALA A N 1
ATOM 835 C CA . ALA A 1 111 ? 13.018 35.031 9.725 1.00 64.31 111 ALA A CA 1
ATOM 836 C C . ALA A 1 111 ? 13.685 33.660 9.478 1.00 64.31 111 ALA A C 1
ATOM 838 O O . ALA A 1 111 ? 14.907 33.567 9.505 1.00 64.31 111 ALA A O 1
ATOM 839 N N . ASN A 1 112 ? 12.897 32.614 9.201 1.00 68.19 112 ASN A N 1
ATOM 840 C CA . ASN A 1 112 ? 13.381 31.278 8.835 1.00 68.19 112 ASN A CA 1
ATOM 841 C C . ASN A 1 112 ? 12.739 30.768 7.531 1.00 68.19 112 ASN A C 1
ATOM 843 O O . ASN A 1 112 ? 12.377 29.592 7.445 1.00 68.19 112 ASN A O 1
ATOM 847 N N . LYS A 1 113 ? 12.546 31.638 6.529 1.00 71.00 113 LYS A N 1
ATOM 848 C CA . LYS A 1 113 ? 12.163 31.189 5.182 1.00 71.00 113 LYS A CA 1
ATOM 849 C C . LYS A 1 113 ? 13.406 30.671 4.446 1.00 71.00 113 LYS A C 1
ATOM 851 O O . LYS A 1 113 ? 14.341 31.426 4.200 1.00 71.00 113 LYS A O 1
ATOM 856 N N . LEU A 1 114 ? 13.417 29.380 4.136 1.00 74.44 114 LEU A N 1
ATOM 857 C CA . LEU A 1 114 ? 14.419 28.709 3.311 1.00 74.44 114 LEU A CA 1
ATOM 858 C C . LEU A 1 114 ? 13.775 28.463 1.944 1.00 74.44 114 LEU A C 1
ATOM 860 O O . LEU A 1 114 ? 12.689 27.887 1.892 1.00 74.44 114 LEU A O 1
ATOM 864 N N . VAL A 1 115 ? 14.419 28.924 0.872 1.00 80.38 115 VAL A N 1
ATOM 865 C CA . VAL A 1 115 ? 13.967 28.757 -0.520 1.00 80.38 115 VAL A CA 1
ATOM 866 C C . VAL A 1 115 ? 15.008 27.919 -1.257 1.00 80.38 115 VAL A C 1
ATOM 868 O O . VAL A 1 115 ? 16.206 28.173 -1.112 1.00 80.38 115 VAL A O 1
ATOM 871 N N . THR A 1 116 ? 14.562 26.904 -1.993 1.00 78.44 116 THR A N 1
ATOM 872 C CA . THR A 1 116 ? 15.400 26.067 -2.862 1.00 78.44 116 THR A CA 1
ATOM 873 C C . THR A 1 116 ? 15.383 26.575 -4.316 1.00 78.44 116 THR A C 1
ATOM 875 O O . THR A 1 116 ? 14.621 27.473 -4.659 1.00 78.44 116 THR A O 1
ATOM 878 N N . ASP A 1 117 ? 16.282 26.065 -5.168 1.00 83.81 117 ASP A N 1
ATOM 879 C CA . ASP A 1 117 ? 16.501 26.507 -6.570 1.00 83.81 117 ASP A CA 1
ATOM 880 C C . ASP A 1 117 ? 15.283 26.296 -7.499 1.00 83.81 117 ASP A C 1
ATOM 882 O O . ASP A 1 117 ? 15.178 26.871 -8.575 1.00 83.81 117 ASP A O 1
ATOM 886 N N . ASP A 1 118 ? 14.326 25.484 -7.064 1.00 79.69 118 ASP A N 1
ATOM 887 C CA . ASP A 1 118 ? 13.038 25.226 -7.713 1.00 79.69 118 ASP A CA 1
ATOM 888 C C . ASP A 1 118 ? 11.930 26.204 -7.273 1.00 79.69 118 ASP A C 1
ATOM 890 O O . ASP A 1 118 ? 10.752 25.962 -7.529 1.00 79.69 118 ASP A O 1
ATOM 894 N N . GLU A 1 119 ? 12.305 27.293 -6.594 1.00 71.56 119 GLU A N 1
ATOM 895 C CA . GLU A 1 119 ? 11.415 28.289 -5.982 1.00 71.56 119 GLU A CA 1
ATOM 896 C C . GLU A 1 119 ? 10.459 27.713 -4.922 1.00 71.56 119 GLU A C 1
ATOM 898 O O . GLU A 1 119 ? 9.545 28.395 -4.452 1.00 71.56 119 GLU A O 1
ATOM 903 N N . ILE A 1 120 ? 10.691 26.475 -4.473 1.00 76.50 120 ILE A N 1
ATOM 904 C CA . ILE A 1 120 ? 9.928 25.862 -3.391 1.00 76.50 120 ILE A CA 1
ATOM 905 C C . ILE A 1 120 ? 10.548 26.300 -2.063 1.00 76.50 120 ILE A C 1
ATOM 907 O O . ILE A 1 120 ? 11.740 26.154 -1.806 1.00 76.50 120 ILE A O 1
ATOM 911 N N . GLY A 1 121 ? 9.733 26.881 -1.190 1.00 77.06 121 GLY A N 1
ATOM 912 C CA . GLY A 1 121 ? 10.172 27.325 0.125 1.00 77.06 121 GLY A CA 1
ATOM 913 C C . GLY A 1 121 ? 9.236 26.863 1.225 1.00 77.06 121 GLY A C 1
ATOM 914 O O . GLY A 1 121 ? 8.052 26.620 1.008 1.00 77.06 121 GLY A O 1
ATOM 915 N N . ASN A 1 122 ? 9.743 26.794 2.450 1.00 79.56 122 ASN A N 1
ATOM 916 C CA . ASN A 1 122 ? 8.981 26.397 3.643 1.00 79.56 122 ASN A CA 1
ATOM 917 C C . ASN A 1 122 ? 7.955 27.453 4.120 1.00 79.56 122 ASN A C 1
ATOM 919 O O . ASN A 1 122 ? 7.604 27.476 5.301 1.00 79.56 122 ASN A O 1
ATOM 923 N N . GLY A 1 123 ? 7.506 28.357 3.246 1.00 69.94 123 GLY A N 1
ATOM 924 C CA . GLY A 1 123 ? 6.751 29.535 3.654 1.00 69.94 123 GLY A CA 1
ATOM 925 C C . GLY A 1 123 ? 5.617 29.983 2.737 1.00 69.94 123 GLY A C 1
ATOM 926 O O . GLY A 1 123 ? 4.827 30.801 3.204 1.00 69.94 123 GLY A O 1
ATOM 927 N N . ASP A 1 124 ? 5.536 29.508 1.496 1.00 73.56 124 ASP A N 1
ATOM 928 C CA . ASP A 1 124 ? 4.454 29.872 0.576 1.00 73.56 124 ASP A CA 1
ATOM 929 C C . ASP A 1 124 ? 3.584 28.627 0.360 1.00 73.56 124 ASP A C 1
ATOM 931 O O . ASP A 1 124 ? 4.073 27.552 0.014 1.00 73.56 124 ASP A O 1
ATOM 935 N N . SER A 1 125 ? 2.297 28.741 0.697 1.00 68.94 125 SER A N 1
ATOM 936 C CA . SER A 1 125 ? 1.372 27.607 0.704 1.00 68.94 125 SER A CA 1
ATOM 937 C C . SER A 1 125 ? 0.981 27.247 -0.728 1.00 68.94 125 SER A C 1
ATOM 939 O O . SER A 1 125 ? 0.318 28.026 -1.402 1.00 68.94 125 SER A O 1
ATOM 941 N N . ILE A 1 126 ? 1.351 26.046 -1.177 1.00 72.94 126 ILE A N 1
ATOM 942 C CA . ILE A 1 126 ? 0.978 25.486 -2.491 1.00 72.94 126 ILE A CA 1
ATOM 943 C C . ILE A 1 126 ? -0.500 25.045 -2.572 1.00 72.94 126 ILE A C 1
ATOM 945 O O . ILE A 1 126 ? -0.973 24.612 -3.618 1.00 72.94 126 ILE A O 1
ATOM 949 N N . PHE A 1 127 ? -1.239 25.143 -1.466 1.00 72.44 127 PHE A N 1
ATOM 950 C CA . PHE A 1 127 ? -2.638 24.722 -1.350 1.00 72.44 127 PHE A CA 1
ATOM 951 C C . PHE A 1 127 ? -3.568 25.912 -1.087 1.00 72.44 127 PHE A C 1
ATOM 953 O O . PHE A 1 127 ? -4.357 25.881 -0.143 1.00 72.44 127 PHE A O 1
ATOM 960 N N . ASP A 1 128 ? -3.447 26.967 -1.888 1.00 62.50 128 ASP A N 1
ATOM 961 C CA . ASP A 1 128 ? -4.458 28.026 -1.962 1.00 62.50 128 ASP A CA 1
ATOM 962 C C . ASP A 1 128 ? -5.347 27.727 -3.182 1.00 62.50 128 ASP A C 1
ATOM 964 O O . ASP A 1 128 ? -4.960 27.993 -4.321 1.00 62.50 128 ASP A O 1
ATOM 968 N N . PHE A 1 129 ? -6.466 27.030 -2.949 1.00 61.91 129 PHE A N 1
ATOM 969 C CA . PHE A 1 129 ? -7.473 26.702 -3.969 1.00 61.91 129 PHE A CA 1
ATOM 970 C C . PHE A 1 129 ? -8.656 27.664 -3.887 1.00 61.91 129 PHE A C 1
ATOM 972 O O . PHE A 1 129 ? -9.138 27.892 -2.752 1.00 61.91 129 PHE A O 1
#

Foldseek 3Di:
DVVVVLVVVLVVLVVQLVVDPDPVSVVVSVVVNVVSVCVVVVVVDDDPPDPDPPPCPPPVPPDPPPPPDDDDDDDDDDDDPPQDLVNCVVVVHDDPDDDPDDDDDDPDPCPPWDADPVRDIPPDDPPPD

Radius of gyration: 27.57 Å; chains: 1; bounding box: 55×60×57 Å

pLDDT: mean 70.67, std 19.15, range [35.44, 97.88]

InterPro domains:
  IPR035218 Protein of unknown function DUF5327 [PF17261] (3-129)

Organism: NCBI:txid246432